Protein AF-A0A6J4VKQ7-F1 (afdb_monomer)

Structure (mmCIF, N/CA/C/O backbone):
data_AF-A0A6J4VKQ7-F1
#
_entry.id   AF-A0A6J4VKQ7-F1
#
loop_
_atom_site.group_PDB
_atom_site.id
_atom_site.type_symbol
_atom_site.label_atom_id
_atom_site.label_alt_id
_atom_site.label_comp_id
_atom_site.label_asym_id
_atom_site.label_entity_id
_atom_site.label_seq_id
_atom_site.pdbx_PDB_ins_code
_atom_site.Cartn_x
_atom_site.Cartn_y
_atom_site.Cartn_z
_atom_site.occupancy
_atom_site.B_iso_or_equiv
_atom_site.auth_seq_id
_atom_site.auth_comp_id
_atom_site.auth_asym_id
_atom_site.auth_atom_id
_atom_site.pdbx_PDB_model_num
ATOM 1 N N . MET A 1 1 ? -6.775 11.611 -4.188 1.00 71.81 1 MET A N 1
ATOM 2 C CA . MET A 1 1 ? -6.246 10.328 -3.682 1.00 71.81 1 MET A CA 1
ATOM 3 C C . MET A 1 1 ? -4.752 10.361 -3.895 1.00 71.81 1 MET A C 1
ATOM 5 O O . MET A 1 1 ? -4.360 10.771 -4.984 1.00 71.81 1 MET A O 1
ATOM 9 N N . PRO A 1 2 ? -3.943 10.059 -2.875 1.00 82.19 2 PRO A N 1
ATOM 10 C CA . PRO A 1 2 ? -2.497 10.115 -3.011 1.00 82.19 2 PRO A CA 1
ATOM 11 C C . PRO A 1 2 ? -1.999 8.972 -3.910 1.00 82.19 2 PRO A C 1
ATOM 13 O O . PRO A 1 2 ? -2.572 7.878 -3.912 1.00 82.19 2 PRO A O 1
ATOM 16 N N . VAL A 1 3 ? -0.961 9.267 -4.693 1.00 88.69 3 VAL A N 1
ATOM 17 C CA . VAL A 1 3 ? -0.312 8.343 -5.630 1.00 88.69 3 VAL A CA 1
ATOM 18 C C . VAL A 1 3 ? 1.144 8.189 -5.211 1.00 88.69 3 VAL A C 1
ATOM 20 O O . VAL A 1 3 ? 1.815 9.184 -4.937 1.00 88.69 3 VAL A O 1
ATOM 23 N N . HIS A 1 4 ? 1.628 6.951 -5.164 1.00 91.12 4 HIS A N 1
ATOM 24 C CA . HIS A 1 4 ? 2.983 6.620 -4.736 1.00 91.12 4 HIS A CA 1
ATOM 25 C C . HIS A 1 4 ? 3.641 5.667 -5.727 1.00 91.12 4 HIS A C 1
ATOM 27 O O . HIS A 1 4 ? 3.032 4.682 -6.135 1.00 91.12 4 HIS A O 1
ATOM 33 N N . LEU A 1 5 ? 4.900 5.925 -6.079 1.00 93.81 5 LEU A N 1
ATOM 34 C CA . LEU A 1 5 ? 5.736 4.922 -6.731 1.00 93.81 5 LEU A CA 1
ATOM 35 C C . LEU A 1 5 ? 6.317 4.017 -5.650 1.00 93.81 5 LEU A C 1
ATOM 37 O O . LEU A 1 5 ? 6.962 4.503 -4.726 1.00 93.81 5 LEU A O 1
ATOM 41 N N . VAL A 1 6 ? 6.082 2.715 -5.760 1.00 93.44 6 VAL A N 1
ATOM 42 C CA . VAL A 1 6 ? 6.507 1.715 -4.779 1.00 93.44 6 VAL A CA 1
ATOM 43 C C . VAL A 1 6 ? 7.382 0.682 -5.469 1.00 93.44 6 VAL A C 1
ATOM 45 O O . VAL A 1 6 ? 6.997 0.071 -6.469 1.00 93.44 6 VAL A O 1
ATOM 48 N N . ARG A 1 7 ? 8.580 0.479 -4.930 1.00 93.56 7 ARG A N 1
ATOM 49 C CA . ARG A 1 7 ? 9.512 -0.561 -5.344 1.00 93.56 7 ARG A CA 1
ATOM 50 C C . ARG A 1 7 ? 9.072 -1.894 -4.750 1.00 93.56 7 ARG A C 1
ATOM 52 O O . ARG A 1 7 ? 9.021 -2.062 -3.534 1.00 93.56 7 ARG A O 1
ATOM 59 N N . THR A 1 8 ? 8.802 -2.854 -5.623 1.00 90.12 8 THR A N 1
ATOM 60 C CA . THR A 1 8 ? 8.512 -4.247 -5.264 1.00 90.12 8 THR A CA 1
ATOM 61 C C . THR A 1 8 ? 9.643 -5.156 -5.740 1.00 90.12 8 THR A C 1
ATOM 63 O O . THR A 1 8 ? 10.553 -4.722 -6.449 1.00 90.12 8 THR A O 1
ATOM 66 N N . THR A 1 9 ? 9.580 -6.437 -5.386 1.00 85.88 9 THR A N 1
ATOM 67 C CA . THR A 1 9 ? 10.572 -7.433 -5.817 1.00 85.88 9 THR A CA 1
ATOM 68 C C . THR A 1 9 ? 10.576 -7.693 -7.323 1.00 85.88 9 THR A C 1
ATOM 70 O O . THR A 1 9 ? 11.576 -8.191 -7.828 1.00 85.88 9 THR A O 1
ATOM 73 N N . LEU A 1 10 ? 9.495 -7.366 -8.040 1.00 87.62 10 LEU A N 1
ATOM 74 C CA . LEU A 1 10 ? 9.357 -7.626 -9.481 1.00 87.62 10 LEU A CA 1
ATOM 75 C C . LEU A 1 10 ? 9.295 -6.339 -10.322 1.00 87.62 10 LEU A C 1
ATOM 77 O O . LEU A 1 10 ? 9.063 -6.406 -11.524 1.00 87.62 10 LEU A O 1
ATOM 81 N N . GLY A 1 11 ? 9.473 -5.166 -9.708 1.00 88.75 11 GLY A N 1
ATOM 82 C CA . GLY A 1 11 ? 9.485 -3.883 -10.413 1.00 88.75 11 GLY A CA 1
ATOM 83 C C . GLY A 1 11 ? 8.826 -2.745 -9.641 1.00 88.75 11 GLY A C 1
ATOM 84 O O . GLY A 1 11 ? 8.448 -2.886 -8.474 1.00 88.75 11 GLY A O 1
ATOM 85 N N . VAL A 1 12 ? 8.696 -1.596 -10.300 1.00 92.12 12 VAL A N 1
ATOM 86 C CA . VAL A 1 12 ? 8.075 -0.397 -9.726 1.00 92.12 12 VAL A CA 1
ATOM 87 C C . VAL A 1 12 ? 6.592 -0.364 -10.080 1.00 92.12 12 VAL A C 1
ATOM 89 O O . VAL A 1 12 ? 6.196 -0.570 -11.227 1.00 92.12 12 VAL A O 1
ATOM 92 N N . CYS A 1 13 ? 5.767 -0.120 -9.069 1.00 91.88 13 CYS A N 1
ATOM 93 C CA . CYS A 1 13 ? 4.324 0.016 -9.207 1.00 91.88 13 CYS A CA 1
ATOM 94 C C . CYS A 1 13 ? 3.919 1.442 -8.848 1.00 91.88 13 CYS A C 1
ATOM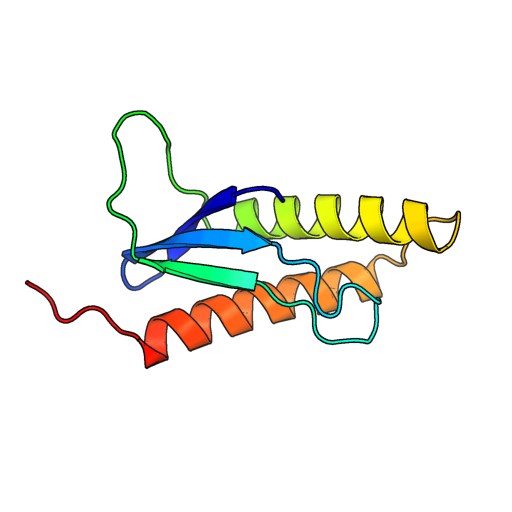 96 O O . CYS A 1 13 ? 4.343 1.964 -7.820 1.00 91.88 13 CYS A O 1
ATOM 98 N N . GLU A 1 14 ? 3.066 2.058 -9.655 1.00 92.44 14 GLU A N 1
ATOM 99 C CA . GLU A 1 14 ? 2.312 3.230 -9.228 1.00 92.44 14 GLU A CA 1
ATOM 100 C C . GLU A 1 14 ? 1.082 2.744 -8.461 1.00 92.44 14 GLU A C 1
ATOM 102 O O . GLU A 1 14 ? 0.264 1.991 -8.994 1.00 92.44 14 GLU A O 1
ATOM 107 N N . VAL A 1 15 ? 0.969 3.162 -7.204 1.00 90.94 15 VAL A N 1
ATOM 108 C CA . VAL A 1 15 ? -0.084 2.748 -6.284 1.00 90.94 15 VAL A CA 1
ATOM 109 C C . VAL A 1 15 ? -0.903 3.961 -5.878 1.00 90.94 15 VAL A C 1
ATOM 111 O O . VAL A 1 15 ? -0.386 4.932 -5.330 1.00 90.94 15 VAL A O 1
ATOM 114 N N . THR A 1 16 ? -2.203 3.895 -6.141 1.00 89.06 16 THR A N 1
ATOM 115 C CA . THR A 1 16 ? -3.185 4.879 -5.689 1.00 89.06 16 THR A CA 1
ATOM 116 C C . THR A 1 16 ? -3.980 4.285 -4.538 1.00 89.06 16 THR A C 1
ATOM 118 O O . THR A 1 16 ? -4.630 3.251 -4.703 1.00 89.06 16 THR A O 1
ATOM 121 N N . LEU A 1 17 ? -3.977 4.949 -3.383 1.00 83.56 17 LEU A N 1
ATOM 122 C CA . LEU A 1 17 ? -4.826 4.556 -2.256 1.00 83.56 17 LEU A CA 1
ATOM 123 C C . LEU A 1 17 ? -6.276 4.986 -2.546 1.00 83.56 17 LEU A C 1
ATOM 125 O O . LEU A 1 17 ? -6.563 6.175 -2.707 1.00 83.56 17 LEU A O 1
ATOM 129 N N . GLY A 1 18 ? -7.177 4.009 -2.694 1.00 67.19 18 GLY A N 1
ATOM 130 C CA . GLY A 1 18 ? -8.557 4.192 -3.151 1.00 67.19 18 GLY A CA 1
ATOM 131 C C . GLY A 1 18 ? -9.592 4.242 -2.020 1.00 67.19 18 GLY A C 1
ATOM 132 O O . GLY A 1 18 ? -9.372 3.750 -0.919 1.00 67.19 18 GLY A O 1
ATOM 133 N N . ARG A 1 19 ? -10.769 4.830 -2.305 1.00 53.62 19 ARG A N 1
ATOM 134 C CA . ARG A 1 19 ? -11.867 5.059 -1.331 1.00 53.62 19 ARG A CA 1
ATOM 135 C C . ARG A 1 19 ? -12.719 3.832 -0.979 1.00 53.62 19 ARG A C 1
ATOM 137 O O . ARG A 1 19 ? -13.609 3.952 -0.141 1.00 53.62 19 ARG A O 1
ATOM 144 N N . GLY A 1 20 ? -12.528 2.694 -1.642 1.00 52.41 20 GLY A N 1
ATOM 145 C CA . GLY A 1 20 ? -13.359 1.508 -1.422 1.00 52.41 20 GLY A CA 1
ATOM 146 C C . GLY A 1 20 ? -12.848 0.709 -0.229 1.00 52.41 20 GLY A C 1
ATOM 147 O O . GLY A 1 20 ? -11.840 0.035 -0.368 1.00 52.41 20 GLY A O 1
ATOM 148 N N . GLY A 1 21 ? -13.516 0.798 0.925 1.00 52.03 21 GLY A N 1
ATOM 149 C CA . GLY A 1 21 ? -13.253 -0.074 2.081 1.00 52.03 21 GLY A CA 1
ATOM 150 C C . GLY A 1 21 ? -12.265 0.452 3.130 1.00 52.03 21 GLY A C 1
ATOM 151 O O . GLY A 1 21 ? -11.585 -0.333 3.768 1.00 52.03 21 GLY A O 1
ATOM 152 N N . LEU A 1 22 ? -12.180 1.768 3.339 1.00 53.34 22 LEU A N 1
ATOM 153 C CA . LEU A 1 22 ? -11.289 2.394 4.337 1.00 53.34 22 LEU A CA 1
ATOM 154 C C . LEU A 1 22 ? -11.818 2.359 5.790 1.00 53.34 22 LEU A C 1
ATOM 156 O O . LEU A 1 22 ? -11.303 3.078 6.645 1.00 53.34 22 LEU A O 1
ATOM 160 N N . ASP A 1 23 ? -12.871 1.591 6.085 1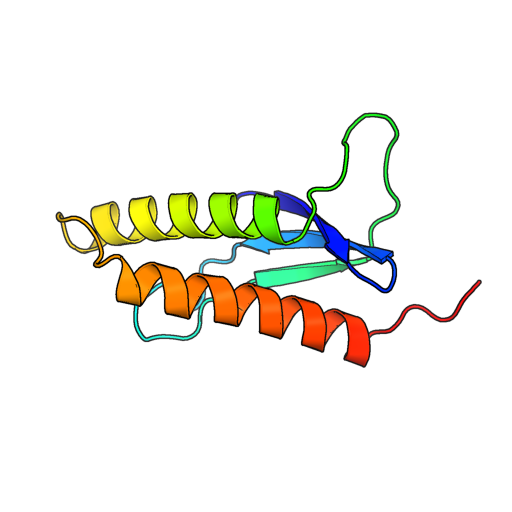.00 54.88 23 ASP A N 1
ATOM 161 C CA . ASP A 1 23 ? -13.262 1.341 7.479 1.00 54.88 23 ASP A CA 1
ATOM 162 C C . ASP A 1 23 ? -12.214 0.419 8.118 1.00 54.88 23 ASP A C 1
ATOM 164 O O . ASP A 1 23 ? -11.769 -0.531 7.475 1.00 54.88 23 ASP A O 1
ATOM 168 N N . LEU A 1 24 ? -11.778 0.690 9.352 1.00 52.91 24 LEU A N 1
ATOM 169 C CA . LEU A 1 24 ? -10.772 -0.130 10.037 1.00 52.91 24 LEU A CA 1
ATOM 170 C C . LEU A 1 24 ? -11.389 -1.483 10.446 1.00 52.91 24 LEU A C 1
ATOM 172 O O . LEU A 1 24 ? -11.744 -1.706 11.600 1.00 52.91 24 LEU A O 1
ATOM 176 N N . GLY A 1 25 ? -11.533 -2.379 9.471 1.00 47.72 25 GLY A N 1
ATOM 177 C CA . GLY A 1 25 ? -12.278 -3.635 9.563 1.00 47.72 25 GLY A CA 1
ATOM 178 C C . GLY A 1 25 ? -12.859 -4.081 8.215 1.00 47.72 25 GLY A C 1
ATOM 179 O O . GLY A 1 25 ? -13.073 -5.274 8.006 1.00 47.72 25 GLY A O 1
ATOM 180 N N . GLU A 1 26 ? -13.043 -3.149 7.276 1.00 50.97 26 GLU A N 1
ATOM 181 C CA . GLU A 1 26 ? -13.334 -3.438 5.872 1.00 50.97 26 GLU A CA 1
ATOM 182 C C . GLU A 1 26 ? -12.033 -3.408 5.053 1.00 50.97 26 GLU A C 1
ATOM 184 O O . GLU A 1 26 ? -11.037 -2.790 5.430 1.00 50.97 26 GLU A O 1
ATOM 189 N N . ARG A 1 27 ? -11.987 -4.169 3.957 1.00 53.62 27 ARG A N 1
ATOM 190 C CA . ARG A 1 27 ? -10.768 -4.308 3.150 1.00 53.62 27 ARG A CA 1
ATOM 191 C C . ARG A 1 27 ? -10.525 -3.017 2.373 1.00 53.62 27 ARG A C 1
ATOM 193 O O . ARG A 1 27 ? -11.249 -2.746 1.419 1.00 53.62 27 ARG A O 1
ATOM 200 N N . GLY A 1 28 ? -9.505 -2.255 2.761 1.00 58.22 28 GLY A N 1
ATOM 201 C CA . GLY A 1 28 ? -9.048 -1.098 1.995 1.00 58.22 28 GLY A CA 1
ATOM 202 C C . GLY A 1 28 ? -8.655 -1.503 0.576 1.00 58.22 28 GLY A C 1
ATOM 203 O O . GLY A 1 28 ? -7.993 -2.516 0.372 1.00 58.22 28 GLY A O 1
ATOM 204 N N . GLY A 1 29 ? -9.075 -0.719 -0.412 1.00 71.19 29 GLY A N 1
ATOM 205 C CA . GLY A 1 29 ? -8.713 -0.914 -1.810 1.00 71.19 29 GLY A CA 1
ATOM 206 C C . GLY A 1 29 ? -7.578 0.014 -2.226 1.00 71.19 29 GLY A C 1
ATOM 207 O O . GLY A 1 29 ? -7.644 1.225 -2.018 1.00 71.19 29 GLY A O 1
ATOM 208 N N . PHE A 1 30 ? -6.561 -0.535 -2.879 1.00 79.75 30 PHE A N 1
ATOM 209 C CA . PHE A 1 30 ? -5.646 0.243 -3.707 1.00 79.75 30 PHE A CA 1
ATOM 210 C C . PHE A 1 30 ? -5.875 -0.105 -5.176 1.00 79.75 30 PHE A C 1
ATOM 212 O O . PHE A 1 30 ? -6.328 -1.199 -5.515 1.00 79.75 30 PHE A O 1
ATOM 219 N N . SER A 1 31 ? -5.519 0.829 -6.046 1.00 84.94 31 SER A N 1
ATOM 220 C CA . SER A 1 31 ? -5.305 0.550 -7.461 1.00 84.94 31 SER A CA 1
ATOM 221 C C . SER A 1 31 ? -3.808 0.553 -7.710 1.00 84.94 31 SER A C 1
ATOM 223 O O . SER A 1 31 ? -3.122 1.479 -7.280 1.00 84.94 31 SER A O 1
ATOM 225 N N . ALA A 1 32 ? -3.303 -0.463 -8.400 1.00 89.06 32 ALA A N 1
ATOM 226 C CA . ALA A 1 32 ? -1.912 -0.517 -8.823 1.00 89.06 32 ALA A CA 1
ATOM 227 C C . ALA A 1 32 ? -1.816 -0.693 -10.334 1.00 89.06 32 ALA A C 1
ATOM 229 O O . ALA A 1 32 ? -2.633 -1.380 -10.952 1.00 89.06 32 ALA A O 1
ATOM 230 N N . ARG A 1 33 ? -0.787 -0.082 -10.916 1.00 90.56 33 ARG A N 1
ATOM 231 C CA . ARG A 1 33 ? -0.333 -0.356 -12.279 1.00 90.56 33 ARG A CA 1
ATOM 232 C C . ARG A 1 33 ? 1.186 -0.383 -12.317 1.00 90.56 33 ARG A C 1
ATOM 234 O O . ARG A 1 33 ? 1.845 0.286 -11.522 1.00 90.56 33 ARG A O 1
ATOM 241 N N . TRP A 1 34 ? 1.738 -1.142 -13.255 1.00 91.88 34 TRP A N 1
ATOM 242 C CA . TRP A 1 34 ? 3.169 -1.096 -13.528 1.00 91.88 34 TRP A CA 1
ATOM 243 C C . TRP A 1 34 ? 3.569 0.310 -13.969 1.00 91.88 34 TRP A C 1
ATOM 245 O O . TRP A 1 34 ? 2.847 0.946 -14.739 1.00 91.88 34 TRP A O 1
ATOM 255 N N . ALA A 1 35 ? 4.706 0.780 -13.470 1.00 89.31 35 ALA A N 1
ATOM 256 C CA . ALA A 1 35 ? 5.259 2.075 -13.817 1.00 89.31 35 ALA A CA 1
ATOM 257 C C . ALA A 1 35 ? 6.756 1.943 -14.080 1.00 89.31 35 ALA A C 1
ATOM 259 O O . ALA A 1 35 ? 7.451 1.170 -13.420 1.00 89.31 35 ALA A O 1
ATOM 260 N N . ASP A 1 36 ? 7.247 2.717 -15.037 1.00 84.88 36 ASP A N 1
ATOM 261 C CA . ASP A 1 36 ? 8.678 2.863 -15.249 1.00 84.88 36 ASP A CA 1
ATOM 262 C C . ASP A 1 36 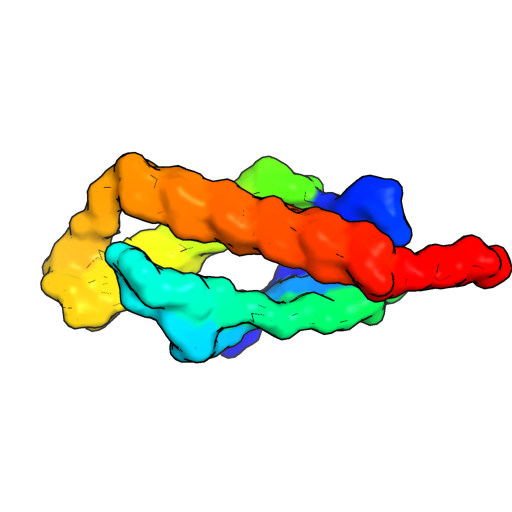? 9.182 3.996 -14.336 1.00 84.88 36 ASP A C 1
ATOM 264 O O . ASP A 1 36 ? 8.548 5.055 -14.269 1.00 84.88 36 ASP A O 1
ATOM 268 N N . PRO A 1 37 ? 10.271 3.789 -13.575 1.00 76.19 37 PRO A N 1
ATOM 269 C CA . PRO A 1 37 ? 10.792 4.817 -12.684 1.00 76.19 37 PRO A CA 1
ATOM 270 C C . PRO A 1 37 ? 11.255 6.027 -13.498 1.00 76.19 37 PRO A C 1
ATOM 272 O O . PRO A 1 37 ? 12.061 5.893 -14.419 1.00 76.19 37 PRO A O 1
ATOM 275 N N . THR A 1 38 ? 10.766 7.216 -13.149 1.00 73.50 38 THR A N 1
ATOM 276 C CA . THR A 1 38 ? 11.272 8.466 -13.719 1.00 73.50 38 THR A CA 1
ATOM 277 C C . THR A 1 38 ? 12.449 8.973 -12.881 1.00 73.50 38 THR A C 1
ATOM 279 O O . THR A 1 38 ? 12.474 8.771 -11.666 1.00 73.50 38 THR A O 1
ATOM 282 N N . PRO A 1 39 ? 13.435 9.658 -13.487 1.00 71.50 39 PRO A N 1
ATOM 283 C CA . PRO A 1 39 ? 14.569 10.221 -12.747 1.00 71.50 39 PRO A CA 1
ATOM 284 C C . PRO A 1 39 ? 14.159 11.288 -11.716 1.00 71.50 39 PRO A C 1
ATOM 286 O O . PRO A 1 39 ? 14.946 11.634 -10.843 1.00 71.50 39 PRO A O 1
ATOM 289 N N . GLU A 1 40 ? 12.934 11.806 -11.808 1.00 74.44 40 GLU A N 1
ATOM 290 C CA . GLU A 1 40 ? 12.406 12.876 -10.959 1.00 74.44 40 GLU A CA 1
ATOM 291 C C . GLU A 1 40 ? 11.690 12.361 -9.702 1.00 74.44 40 GLU A C 1
ATOM 293 O O . GLU A 1 40 ? 11.366 13.148 -8.815 1.00 74.44 40 GLU A O 1
ATOM 298 N N . THR A 1 41 ? 11.397 11.059 -9.598 1.00 79.56 41 THR A N 1
ATOM 299 C CA . THR A 1 41 ? 10.679 10.502 -8.443 1.00 79.56 41 THR A CA 1
ATOM 300 C C . THR A 1 41 ? 11.268 9.162 -8.036 1.00 79.56 41 THR A C 1
ATOM 302 O O . THR A 1 41 ? 11.089 8.150 -8.712 1.00 79.56 41 THR A O 1
ATOM 305 N N . GLU A 1 42 ? 11.949 9.150 -6.891 1.00 87.69 42 GLU A N 1
ATOM 306 C CA . GLU A 1 42 ? 12.483 7.920 -6.317 1.00 87.69 42 GLU A CA 1
ATOM 307 C C . GLU A 1 42 ? 11.337 7.037 -5.783 1.00 87.69 42 GLU A C 1
ATOM 309 O O . GLU A 1 42 ? 10.542 7.495 -4.956 1.00 87.69 42 GLU A O 1
ATOM 314 N N . PRO A 1 43 ? 11.216 5.776 -6.242 1.00 92.38 43 PRO A N 1
ATOM 315 C CA . PRO A 1 43 ? 10.213 4.858 -5.721 1.00 92.38 43 PRO A CA 1
ATOM 316 C C . PRO A 1 43 ? 10.484 4.506 -4.258 1.00 92.38 43 PRO A C 1
ATOM 318 O O . PRO A 1 43 ? 11.602 4.123 -3.908 1.00 92.38 43 PRO A O 1
ATOM 321 N N . LEU A 1 44 ? 9.437 4.542 -3.437 1.00 94.00 44 LEU A N 1
ATOM 322 C CA . LEU A 1 44 ? 9.469 4.155 -2.030 1.00 94.00 44 LEU A CA 1
ATOM 323 C C . LEU A 1 44 ? 9.754 2.658 -1.893 1.00 94.00 44 LEU A C 1
ATOM 325 O O . LEU A 1 44 ? 9.181 1.849 -2.622 1.00 94.00 44 LEU A O 1
ATOM 329 N N . ASP A 1 45 ? 10.570 2.261 -0.925 1.00 93.69 45 ASP A N 1
ATOM 330 C CA . ASP A 1 45 ? 10.600 0.869 -0.482 1.00 93.69 45 ASP A CA 1
ATOM 331 C C . ASP A 1 45 ? 9.311 0.503 0.286 1.00 93.69 45 ASP A C 1
ATOM 333 O O . ASP A 1 45 ? 8.507 1.365 0.659 1.00 93.69 45 ASP A O 1
ATOM 337 N N . LEU A 1 46 ? 9.102 -0.794 0.526 1.00 91.44 46 LEU A N 1
ATOM 338 C CA . LEU A 1 46 ? 7.884 -1.293 1.169 1.00 91.44 46 LEU A CA 1
ATOM 339 C C . LEU A 1 46 ? 7.709 -0.796 2.611 1.00 91.44 46 LEU A C 1
ATOM 341 O O . LEU A 1 46 ? 6.572 -0.602 3.043 1.00 91.44 46 LEU A O 1
ATOM 345 N N . GLU A 1 47 ? 8.791 -0.582 3.361 1.00 93.06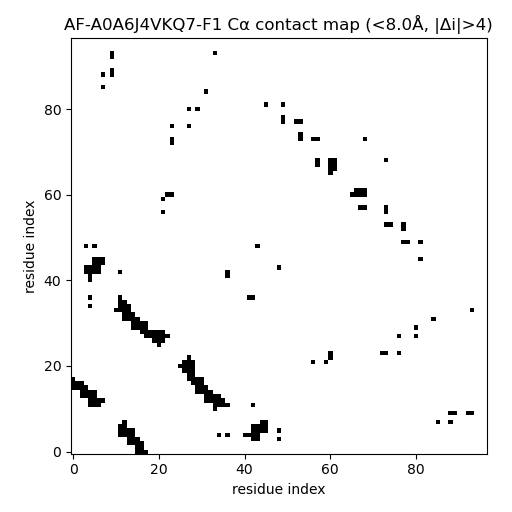 47 GLU A N 1
ATOM 346 C CA . GLU A 1 47 ? 8.705 -0.093 4.738 1.00 93.06 47 GLU A CA 1
ATOM 347 C C . GLU A 1 47 ? 8.359 1.396 4.770 1.00 93.06 47 GLU A C 1
ATOM 349 O O . GLU A 1 47 ? 7.455 1.798 5.511 1.00 93.06 47 GLU A O 1
ATOM 354 N N . THR A 1 48 ? 8.982 2.202 3.910 1.00 94.94 48 THR A N 1
ATOM 355 C CA . THR A 1 48 ? 8.623 3.618 3.760 1.00 94.94 48 THR A CA 1
ATOM 356 C C . THR A 1 48 ? 7.177 3.768 3.290 1.00 94.94 48 THR A C 1
ATOM 358 O O . THR A 1 48 ? 6.399 4.523 3.881 1.00 94.94 48 THR A O 1
ATOM 361 N N . TYR A 1 49 ? 6.765 2.986 2.289 1.00 92.62 49 TYR A N 1
ATOM 362 C CA . TYR A 1 49 ? 5.380 2.966 1.821 1.00 92.62 49 TYR A CA 1
ATOM 363 C C . TYR A 1 49 ? 4.405 2.553 2.934 1.00 92.62 49 TYR A C 1
ATOM 365 O O . TYR A 1 49 ? 3.343 3.156 3.096 1.00 92.62 49 TYR A O 1
ATOM 373 N N . ARG A 1 50 ? 4.782 1.597 3.789 1.00 91.88 50 ARG A N 1
ATOM 374 C CA . ARG A 1 50 ? 3.973 1.209 4.948 1.00 91.88 50 ARG A CA 1
ATOM 375 C C . ARG A 1 50 ? 3.755 2.363 5.930 1.00 91.88 50 ARG A C 1
ATOM 377 O O . ARG A 1 50 ? 2.655 2.480 6.470 1.00 91.88 50 ARG A O 1
ATOM 384 N N . GLN A 1 51 ? 4.756 3.208 6.182 1.00 93.62 51 GLN A N 1
ATOM 385 C CA . GLN A 1 51 ? 4.579 4.379 7.055 1.00 93.62 51 GLN A CA 1
ATOM 386 C C . GLN A 1 51 ? 3.610 5.397 6.446 1.00 93.62 51 GLN A C 1
ATOM 388 O O . GLN A 1 51 ? 2.743 5.911 7.152 1.00 93.62 51 GLN A O 1
ATOM 393 N N . VAL A 1 52 ? 3.694 5.617 5.131 1.00 91.81 52 VAL A N 1
ATOM 394 C CA . VAL A 1 52 ? 2.750 6.467 4.389 1.00 91.81 52 VAL A CA 1
ATOM 395 C C . VAL A 1 52 ? 1.321 5.939 4.514 1.00 91.81 52 VAL A C 1
ATOM 397 O O . VAL A 1 52 ? 0.411 6.691 4.858 1.00 91.81 52 VAL A O 1
ATOM 400 N N . VAL A 1 53 ? 1.126 4.631 4.324 1.00 88.69 53 VAL A N 1
ATOM 401 C CA . VAL A 1 53 ? -0.180 3.978 4.493 1.00 88.69 53 VAL A CA 1
ATOM 402 C C . VAL A 1 53 ? -0.708 4.156 5.918 1.00 88.69 53 VAL A C 1
ATOM 404 O O . VAL A 1 53 ? -1.877 4.486 6.096 1.00 88.69 53 VAL A O 1
ATOM 407 N N . LYS A 1 54 ? 0.131 3.980 6.947 1.00 89.88 54 LYS A N 1
ATOM 408 C CA . LYS A 1 54 ? -0.287 4.177 8.346 1.00 89.88 54 LYS A CA 1
ATOM 409 C C . LYS A 1 54 ? -0.736 5.607 8.623 1.00 89.88 54 LYS A C 1
ATOM 411 O O . LYS A 1 54 ? -1.768 5.780 9.266 1.00 89.88 54 LYS A O 1
ATOM 416 N N . ALA A 1 55 ? 0.020 6.600 8.156 1.00 90.00 55 ALA A N 1
ATOM 417 C CA . ALA A 1 55 ? -0.331 8.007 8.324 1.00 90.00 55 ALA A CA 1
ATOM 418 C C . ALA A 1 55 ? -1.678 8.310 7.654 1.00 90.00 55 ALA A C 1
ATOM 420 O O . ALA A 1 55 ? -2.595 8.795 8.312 1.00 90.00 55 ALA A O 1
ATOM 421 N N . TYR A 1 56 ? -1.834 7.885 6.398 1.00 87.88 56 TYR A N 1
ATOM 422 C CA . TYR A 1 56 ? -3.068 8.062 5.640 1.00 87.88 56 TYR A CA 1
ATOM 423 C C . TYR A 1 56 ? -4.282 7.409 6.321 1.00 87.88 56 TYR A C 1
ATOM 425 O O . TYR A 1 56 ? -5.330 8.035 6.475 1.00 87.88 56 TYR A O 1
ATOM 433 N N . LEU A 1 57 ? -4.148 6.161 6.782 1.00 85.62 57 LEU A N 1
ATOM 434 C CA . LEU A 1 57 ? -5.222 5.453 7.487 1.00 85.62 57 LEU A CA 1
ATOM 435 C C . LEU A 1 57 ? -5.568 6.104 8.834 1.00 85.62 57 LEU A C 1
ATOM 437 O O . LEU A 1 57 ? -6.736 6.126 9.217 1.00 85.62 57 LEU A O 1
ATOM 441 N N . ALA A 1 58 ? -4.576 6.633 9.554 1.00 87.56 58 ALA A N 1
ATOM 442 C CA . ALA A 1 58 ? -4.798 7.321 10.822 1.00 87.56 58 ALA A CA 1
ATOM 443 C C . ALA A 1 58 ? -5.574 8.633 10.633 1.00 87.56 58 ALA A C 1
ATOM 445 O O . ALA A 1 58 ? -6.496 8.905 11.404 1.00 87.56 58 ALA A O 1
ATOM 446 N N . GLU A 1 59 ? -5.233 9.416 9.605 1.00 87.19 59 GLU A N 1
ATOM 447 C CA . GLU A 1 59 ? -5.956 10.641 9.244 1.00 87.19 59 GLU A CA 1
ATOM 448 C C . GLU A 1 59 ? -7.413 10.333 8.896 1.00 87.19 59 GLU A C 1
ATOM 450 O O . GLU A 1 59 ? -8.321 10.870 9.531 1.00 87.19 59 GLU A O 1
ATOM 455 N N . LEU A 1 60 ? -7.638 9.376 7.994 1.00 83.19 60 LEU A N 1
ATOM 456 C CA . LEU A 1 60 ? -8.982 8.972 7.581 1.00 83.19 60 LEU A CA 1
ATOM 457 C C . LEU A 1 60 ? -9.841 8.469 8.738 1.00 83.19 60 LEU A C 1
ATOM 459 O O . LEU A 1 60 ? -11.024 8.800 8.842 1.00 83.19 60 LEU A O 1
ATOM 463 N N . TYR A 1 61 ? -9.262 7.643 9.609 1.00 84.12 61 TYR A N 1
ATOM 464 C CA . TYR A 1 61 ? -9.989 7.133 10.760 1.00 84.12 61 TYR A CA 1
ATOM 465 C C . TYR A 1 61 ? -10.388 8.265 11.707 1.00 84.12 61 TYR A C 1
ATOM 467 O O . TYR A 1 61 ? -11.528 8.310 12.171 1.00 84.12 61 TYR A O 1
ATOM 475 N N . ARG A 1 62 ? -9.481 9.220 11.944 1.00 87.75 62 ARG A N 1
ATOM 476 C CA . ARG A 1 62 ? -9.764 10.399 12.764 1.00 87.75 62 ARG A CA 1
ATOM 477 C C . ARG A 1 62 ? -10.866 11.260 12.154 1.00 87.75 62 ARG A C 1
ATOM 479 O O . ARG A 1 62 ? -11.764 11.671 12.883 1.00 87.75 62 ARG A O 1
ATOM 486 N N . GLU A 1 63 ? -10.837 11.491 10.843 1.00 86.81 63 GLU A N 1
ATOM 487 C CA . GLU A 1 63 ? -11.887 12.228 10.126 1.00 86.81 63 GLU A CA 1
ATOM 488 C C . GLU A 1 63 ? -13.264 11.563 10.267 1.00 86.81 63 GLU A C 1
ATOM 490 O O . GLU A 1 63 ? -14.275 12.252 10.395 1.00 86.81 63 GLU A O 1
ATOM 495 N N . ARG A 1 64 ? -13.316 10.226 10.268 1.00 83.5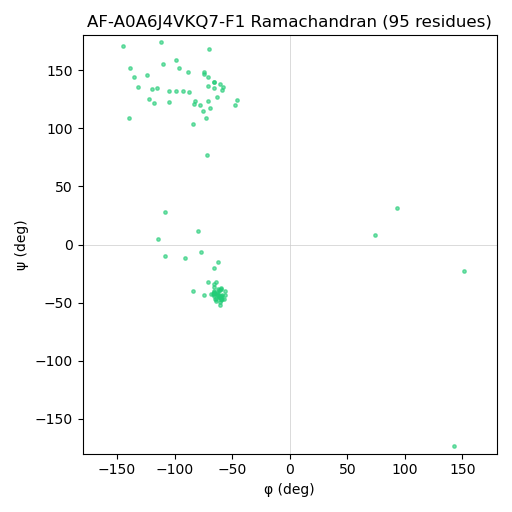6 64 ARG A N 1
ATOM 496 C CA . ARG A 1 64 ? -14.573 9.467 10.314 1.00 83.56 64 ARG A CA 1
ATOM 497 C C . ARG A 1 64 ? -15.129 9.268 11.724 1.00 83.56 64 ARG A C 1
ATOM 499 O O . ARG A 1 64 ? -16.342 9.327 11.906 1.00 83.56 64 ARG A O 1
ATOM 506 N N . HIS A 1 65 ? -14.268 8.998 12.702 1.00 85.69 65 HIS A N 1
ATOM 507 C CA . HIS A 1 65 ? -14.676 8.596 14.054 1.00 85.69 65 HIS A CA 1
ATOM 508 C C . HIS A 1 65 ? -14.447 9.684 15.113 1.00 85.69 65 HIS A C 1
ATOM 510 O O . HIS A 1 65 ? -14.918 9.549 16.239 1.00 85.69 65 HIS A O 1
ATOM 516 N N . GLY A 1 66 ? -13.739 10.768 14.777 1.00 89.12 66 GLY A N 1
ATOM 517 C CA . GLY A 1 66 ? -13.468 11.879 15.693 1.00 89.12 66 GLY A CA 1
ATOM 518 C C . GLY A 1 66 ? -12.423 11.577 16.773 1.00 89.12 66 GLY A C 1
ATOM 519 O O . GLY A 1 66 ? -12.235 12.388 17.676 1.00 89.12 66 GLY A O 1
ATOM 520 N N . HIS A 1 67 ? -11.736 10.434 16.699 1.00 87.81 67 HIS A N 1
ATOM 521 C CA . HIS A 1 67 ? -10.667 10.049 17.623 1.00 87.81 67 HIS A CA 1
ATOM 522 C C . HIS A 1 67 ? -9.559 9.257 16.918 1.00 87.81 67 HIS A C 1
ATOM 524 O O . HIS A 1 67 ? -9.683 8.871 15.758 1.00 87.81 67 HIS A O 1
ATOM 530 N N . GLU A 1 68 ? -8.451 9.016 17.618 1.00 87.38 68 GLU A N 1
ATOM 531 C CA . GLU A 1 68 ? -7.311 8.288 17.057 1.00 87.38 68 GLU A CA 1
ATOM 532 C C . GLU A 1 68 ? -7.574 6.781 16.944 1.00 87.38 68 GLU A C 1
ATOM 534 O O . GLU A 1 68 ? -8.271 6.185 17.771 1.00 87.38 68 GLU A O 1
ATOM 539 N N . ALA A 1 69 ? -6.995 6.165 15.913 1.00 84.31 69 ALA A N 1
ATOM 540 C CA . ALA A 1 69 ? -7.019 4.722 15.723 1.00 84.31 69 ALA A CA 1
ATOM 541 C C . ALA A 1 69 ? -6.057 4.015 16.688 1.00 84.31 69 ALA A C 1
ATOM 543 O O . ALA A 1 69 ? -4.977 4.517 17.004 1.00 84.31 69 ALA A O 1
ATOM 544 N N . GLY A 1 70 ? -6.402 2.792 17.094 1.00 86.31 70 GLY A N 1
ATOM 545 C CA . GLY A 1 70 ? -5.486 1.937 17.846 1.00 86.31 70 GLY A CA 1
ATOM 546 C C . GLY A 1 70 ? -4.271 1.512 17.008 1.00 86.31 70 GLY A C 1
ATOM 547 O O . GLY A 1 70 ? -4.405 1.131 15.844 1.00 86.31 70 GLY A O 1
ATOM 548 N N . SER A 1 71 ? -3.082 1.499 17.623 1.00 88.31 71 SER A N 1
ATOM 549 C CA . SER A 1 71 ? -1.823 1.092 16.966 1.00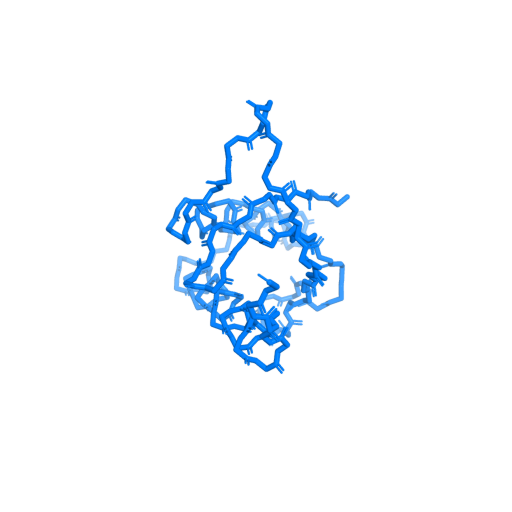 88.31 71 SER A CA 1
ATOM 550 C C . SER A 1 71 ? -1.889 -0.320 16.365 1.00 8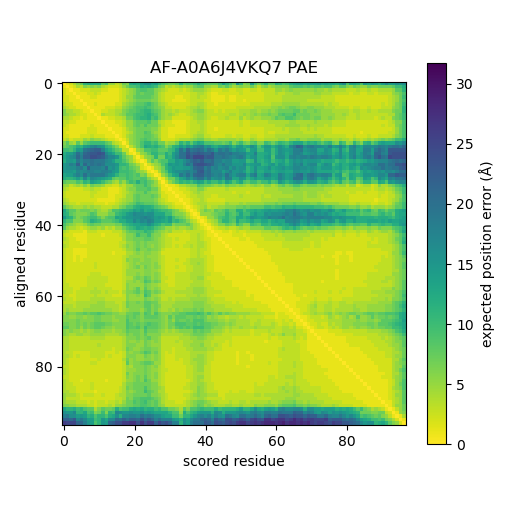8.31 71 SER A C 1
ATOM 552 O O . SER A 1 71 ? -1.414 -0.552 15.252 1.00 88.31 71 SER A O 1
ATOM 554 N N . VAL A 1 72 ? -2.524 -1.269 17.061 1.00 84.81 72 VAL A N 1
ATOM 555 C CA . VAL A 1 72 ? -2.716 -2.644 16.563 1.00 84.81 72 VAL A CA 1
ATOM 556 C C . VAL A 1 72 ? -3.518 -2.643 15.261 1.00 84.81 72 VAL A C 1
ATOM 558 O O . VAL A 1 72 ? -3.118 -3.280 14.289 1.00 84.81 72 VAL A O 1
ATOM 561 N N . THR A 1 73 ? -4.600 -1.870 15.213 1.00 83.69 73 THR A N 1
ATOM 562 C CA . THR A 1 73 ? -5.491 -1.779 14.056 1.00 83.69 73 THR A CA 1
ATOM 563 C C . THR A 1 73 ? -4.778 -1.204 12.832 1.00 83.69 73 THR A C 1
ATOM 565 O O . THR A 1 73 ? -4.820 -1.802 11.757 1.00 83.69 73 THR A O 1
ATOM 568 N N . LEU A 1 74 ? -4.040 -0.100 13.000 1.00 86.38 74 LEU A N 1
ATOM 569 C CA . LEU A 1 74 ? -3.238 0.496 11.922 1.00 86.38 74 LEU A CA 1
ATOM 570 C C . LEU A 1 74 ? -2.141 -0.455 11.425 1.00 86.38 74 LEU A C 1
ATOM 572 O O . LEU A 1 74 ? -1.853 -0.530 10.228 1.00 86.38 74 LEU A O 1
ATOM 576 N N . ASN A 1 75 ? -1.518 -1.205 12.335 1.00 88.00 75 ASN A N 1
ATOM 577 C CA . ASN A 1 75 ? -0.501 -2.180 11.966 1.00 88.00 75 ASN A CA 1
ATOM 578 C C . ASN A 1 75 ? -1.078 -3.326 11.134 1.00 88.00 75 ASN A C 1
ATOM 580 O O . ASN A 1 75 ? -0.460 -3.683 10.137 1.00 88.00 75 ASN A O 1
ATOM 584 N N . LEU A 1 76 ? -2.233 -3.879 11.503 1.00 85.62 76 LEU A N 1
ATOM 585 C CA . LEU A 1 76 ? -2.873 -4.947 10.731 1.00 85.62 76 LEU A CA 1
ATOM 586 C C . LEU A 1 76 ? -3.294 -4.461 9.339 1.00 85.62 76 LEU A C 1
ATOM 588 O O . LEU A 1 76 ? -2.925 -5.079 8.344 1.00 85.62 76 LEU A O 1
ATOM 592 N N . ALA A 1 77 ? -3.976 -3.315 9.259 1.00 85.25 77 ALA A N 1
ATOM 593 C CA . ALA A 1 77 ? -4.435 -2.759 7.987 1.00 85.25 77 ALA A CA 1
ATOM 594 C C . ALA A 1 77 ? -3.271 -2.401 7.044 1.00 85.25 77 ALA A C 1
ATOM 596 O O . ALA A 1 77 ? -3.318 -2.701 5.853 1.00 85.25 77 ALA A O 1
ATOM 597 N N . SER A 1 78 ? -2.196 -1.806 7.576 1.00 87.75 78 SER A N 1
ATOM 598 C CA . SER A 1 78 ? -1.024 -1.466 6.760 1.00 87.75 78 SER A CA 1
ATOM 599 C C . SER A 1 78 ? -0.295 -2.699 6.226 1.00 87.75 78 SER A C 1
ATOM 601 O O . SER A 1 78 ? 0.074 -2.693 5.059 1.00 87.75 78 SER A O 1
ATOM 603 N N . HIS A 1 79 ? -0.109 -3.760 7.023 1.00 89.19 79 HIS A N 1
ATOM 604 C CA . HIS A 1 79 ? 0.503 -4.997 6.520 1.00 89.19 79 HIS A CA 1
ATOM 605 C C . HIS A 1 79 ? -0.344 -5.654 5.435 1.00 89.19 79 HIS A C 1
ATOM 607 O O . HIS A 1 79 ? 0.203 -6.028 4.405 1.00 89.19 79 HIS A O 1
ATOM 613 N N . GLN A 1 80 ? -1.665 -5.724 5.625 1.00 86.31 80 GLN A N 1
ATOM 614 C CA . GLN A 1 80 ? -2.554 -6.316 4.629 1.00 86.31 80 GLN A CA 1
ATOM 615 C C . GLN A 1 80 ? -2.414 -5.630 3.263 1.00 86.31 80 GLN A C 1
ATOM 617 O O . GLN A 1 80 ? -2.301 -6.308 2.250 1.00 86.31 80 GLN A O 1
ATOM 622 N N . LEU A 1 81 ? -2.336 -4.294 3.224 1.00 87.25 81 LEU A N 1
ATOM 623 C CA . LEU A 1 81 ? -2.147 -3.552 1.971 1.00 87.25 81 LEU A CA 1
ATOM 624 C C . LEU A 1 81 ? -0.785 -3.824 1.308 1.00 87.25 81 LEU A C 1
ATOM 626 O O . LEU A 1 81 ? -0.694 -3.839 0.081 1.00 87.25 81 LEU A O 1
ATOM 630 N N . ILE A 1 82 ? 0.273 -4.052 2.095 1.00 89.88 82 ILE A N 1
ATOM 631 C CA . ILE A 1 82 ? 1.587 -4.464 1.572 1.00 89.88 82 ILE A CA 1
ATOM 632 C C . ILE A 1 82 ? 1.529 -5.886 1.000 1.00 89.88 82 ILE A C 1
ATOM 634 O O . ILE A 1 82 ? 2.086 -6.143 -0.073 1.00 89.88 82 ILE A O 1
ATOM 638 N N . ASP A 1 83 ? 0.853 -6.799 1.694 1.00 89.31 83 ASP A N 1
ATOM 639 C CA . ASP A 1 83 ? 0.686 -8.185 1.261 1.00 89.31 83 ASP A CA 1
ATOM 640 C C . ASP A 1 83 ? -0.151 -8.267 -0.017 1.00 89.31 83 ASP A C 1
ATOM 642 O O . ASP A 1 83 ? 0.226 -8.973 -0.955 1.00 89.31 83 ASP A O 1
ATOM 646 N N . ASP A 1 84 ? -1.231 -7.491 -0.104 1.00 87.94 84 ASP A N 1
ATOM 647 C CA . ASP A 1 84 ? -2.083 -7.425 -1.286 1.00 87.94 84 ASP A CA 1
ATOM 648 C C . ASP A 1 84 ? -1.334 -6.823 -2.485 1.00 87.94 84 ASP A C 1
ATOM 650 O O . ASP A 1 84 ? -1.437 -7.352 -3.593 1.00 87.94 84 ASP A O 1
ATOM 654 N N . LEU A 1 85 ? -0.529 -5.769 -2.280 1.00 88.69 85 LEU A N 1
ATOM 655 C CA . LEU A 1 85 ? 0.343 -5.223 -3.326 1.00 88.69 85 LEU A CA 1
ATOM 656 C C . LEU A 1 85 ? 1.336 -6.287 -3.804 1.00 88.69 85 LEU A C 1
ATOM 658 O O . LEU A 1 85 ? 1.453 -6.534 -5.000 1.00 88.69 85 LEU A O 1
ATOM 662 N N . SER A 1 86 ? 1.993 -6.975 -2.871 1.00 89.62 86 SER A N 1
ATOM 663 C CA . SER A 1 86 ? 2.943 -8.047 -3.184 1.00 89.62 86 SER A CA 1
ATOM 664 C C . SER A 1 86 ? 2.278 -9.209 -3.932 1.00 89.62 86 SER A C 1
ATOM 666 O O . SER A 1 86 ? 2.866 -9.779 -4.854 1.00 89.62 86 SER A O 1
ATOM 668 N N . GLY A 1 87 ? 1.051 -9.570 -3.551 1.00 88.94 87 GLY A N 1
ATOM 669 C CA . GLY A 1 87 ? 0.232 -10.572 -4.228 1.00 88.94 87 GLY A CA 1
ATOM 670 C C . GLY A 1 87 ? -0.153 -10.140 -5.641 1.00 88.94 87 GLY A C 1
ATOM 671 O O . GLY A 1 87 ? 0.037 -10.907 -6.586 1.00 88.94 87 GLY A O 1
ATOM 672 N N . TRP A 1 88 ? -0.614 -8.897 -5.806 1.00 89.56 88 TRP A N 1
ATOM 673 C CA . TRP A 1 88 ? -0.926 -8.305 -7.107 1.00 89.56 88 TRP A CA 1
ATOM 674 C C . TRP A 1 88 ? 0.287 -8.333 -8.040 1.00 89.56 88 TRP A C 1
ATOM 676 O O . TRP A 1 88 ? 0.165 -8.788 -9.178 1.00 89.56 88 TRP A O 1
ATOM 686 N N . THR A 1 89 ? 1.460 -7.927 -7.548 1.00 89.38 89 THR A N 1
ATOM 687 C CA . THR A 1 89 ? 2.715 -7.915 -8.309 1.00 89.38 89 THR A CA 1
ATOM 688 C C . THR A 1 89 ? 3.081 -9.318 -8.803 1.00 89.38 89 THR A C 1
ATOM 690 O O . THR A 1 89 ? 3.448 -9.485 -9.964 1.00 89.38 89 THR A O 1
ATOM 693 N N . LYS A 1 90 ? 2.951 -10.344 -7.950 1.00 88.38 90 LYS A N 1
ATOM 694 C CA . LYS A 1 90 ? 3.228 -11.743 -8.323 1.00 88.38 90 LYS A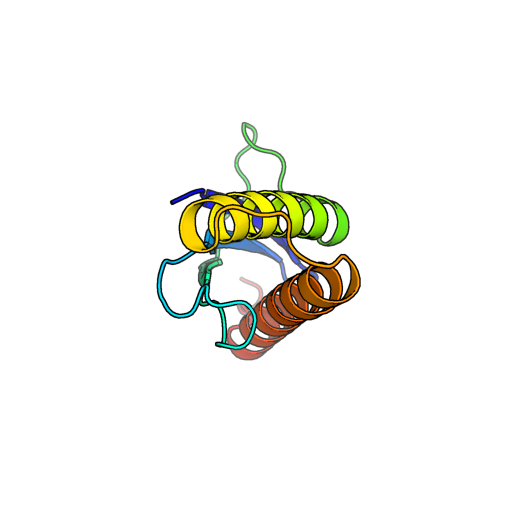 CA 1
ATOM 695 C C . LYS A 1 90 ? 2.244 -12.276 -9.365 1.00 88.38 90 LYS A C 1
ATOM 697 O O . LYS A 1 90 ? 2.662 -12.965 -10.287 1.00 88.38 90 LYS A O 1
ATOM 702 N N . LEU A 1 91 ? 0.953 -11.969 -9.218 1.00 88.00 91 LEU A N 1
ATOM 703 C CA . LEU A 1 91 ? -0.099 -12.435 -10.129 1.00 88.00 91 LEU A CA 1
ATOM 704 C C . LEU A 1 91 ? -0.037 -11.763 -11.505 1.00 88.00 91 LEU A C 1
ATOM 706 O O . LEU A 1 91 ? -0.383 -12.387 -12.503 1.00 88.00 91 LEU A O 1
ATOM 710 N N . ASN A 1 92 ? 0.400 -10.504 -11.556 1.00 84.88 92 ASN A N 1
ATOM 711 C CA . ASN A 1 92 ? 0.456 -9.697 -12.776 1.00 84.88 92 ASN A CA 1
ATOM 712 C C . ASN A 1 92 ? 1.894 -9.487 -13.258 1.00 84.88 92 ASN A C 1
ATOM 714 O O . ASN A 1 92 ? 2.181 -8.451 -13.861 1.00 84.88 92 ASN A O 1
ATOM 718 N N . SER A 1 93 ? 2.799 -10.425 -12.951 1.00 82.31 93 SER A N 1
ATOM 719 C CA . SER A 1 93 ? 4.230 -10.307 -13.240 1.00 82.31 93 SER A CA 1
ATOM 720 C C . SER A 1 93 ? 4.459 -9.806 -14.667 1.00 82.31 93 SER A C 1
ATOM 722 O O . SER A 1 93 ? 3.959 -10.409 -15.620 1.00 82.31 93 SER A O 1
ATOM 724 N N . ARG A 1 94 ? 5.208 -8.711 -14.820 1.00 68.81 94 ARG A N 1
ATOM 725 C CA . ARG A 1 94 ? 5.631 -8.221 -16.133 1.00 68.81 94 ARG A CA 1
ATOM 726 C C . ARG A 1 94 ? 6.646 -9.235 -16.683 1.00 68.81 94 ARG A C 1
ATOM 728 O O . ARG A 1 94 ? 7.656 -9.446 -16.014 1.00 68.81 94 ARG A O 1
ATOM 735 N N . PRO A 1 95 ? 6.390 -9.923 -17.813 1.00 61.50 95 PRO A N 1
ATOM 736 C CA . PRO A 1 95 ? 7.424 -10.750 -18.419 1.00 61.50 95 PRO A CA 1
ATOM 737 C C . PRO A 1 95 ? 8.618 -9.849 -18.750 1.00 61.50 95 PRO A C 1
ATOM 739 O O . PRO A 1 95 ? 8.422 -8.745 -19.268 1.00 61.50 95 PRO A O 1
ATOM 742 N N . ASP A 1 96 ? 9.820 -10.305 -18.388 1.00 59.34 96 ASP A N 1
ATOM 743 C CA . ASP A 1 96 ? 11.086 -9.659 -18.750 1.00 59.34 96 ASP A CA 1
ATOM 744 C C . ASP A 1 96 ? 11.040 -9.354 -20.258 1.00 59.34 96 ASP A C 1
ATOM 746 O O . ASP A 1 96 ? 10.774 -10.253 -21.062 1.00 59.34 96 ASP A O 1
ATOM 750 N N . SER A 1 97 ? 11.150 -8.071 -20.615 1.00 52.91 97 SER A N 1
ATOM 751 C CA . SER A 1 97 ? 11.170 -7.608 -22.011 1.00 52.91 97 SER A CA 1
ATOM 752 C C . SER A 1 97 ? 12.559 -7.749 -22.606 1.00 52.91 97 SER A C 1
ATOM 754 O O . SER A 1 97 ? 13.526 -7.438 -21.879 1.00 52.91 97 SER A O 1
#

Mean predicted aligned error: 5.91 Å

Solvent-accessible surface area (backbone atoms only — not comparable to full-atom values): 5699 Å² total; per-residue (Å²): 119,65,74,43,48,34,43,53,98,87,48,40,30,38,36,33,60,43,85,55,35,70,50,99,86,44,70,63,34,68,48,74,43,85,42,82,83,52,99,88,50,85,56,33,46,65,68,60,46,37,52,54,46,34,53,53,52,40,51,53,39,25,74,74,69,75,44,82,66,55,69,70,58,45,50,53,56,30,50,51,55,54,50,50,50,53,49,50,50,65,76,62,55,72,74,89,126

Organism: NCBI:txid543023

Nearest PDB structures (foldseek):
  7nc7-assembly1_B  TM=5.393E-01  e=3.402E+00  Bacillus methanolicus MGA3
  7t3c-assembly1_B  TM=2.398E-01  e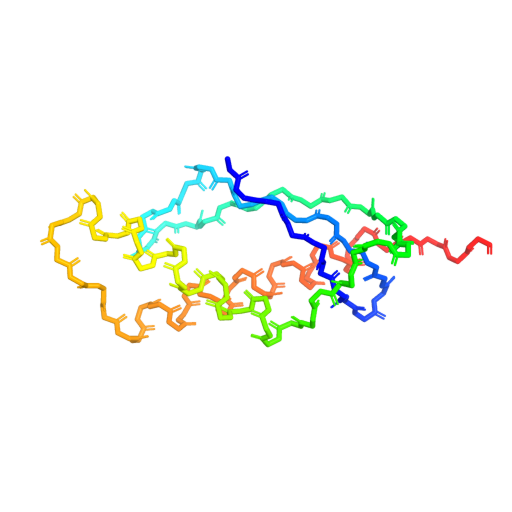=9.948E+00  Homo sapiens

pLDDT: mean 82.4, std 12.46, range [47.72, 94.94]

Foldseek 3Di:
DDWAFEQDPQATKTKAFDDPFLDLVGQGDIDIDGDDDDPVHDHDYLVRVLVVQLVVSQVVCCVVPVDGDDPVSSVVNSVVVSVVVNVVCVVVRDPDD

Sequence (97 aa):
MPVHLVRTTLGVCEVTLGRGGLDLGERGGFSARWADPTPETEPLDLETYRQVVKAYLAELYRERHGHEAGSVTLNLASHQLIDDLSGWTKLNSRPDS

Secondary structure (DSSP, 8-state):
--EEEEEETTEEEEEEE-STT-SBTB---EEEEE-PPPTTSPPBPHHHHHHHHHHHHHHHHHHHHSSPPPHHHHHHHHHHHHHHHHHHHHHT-PPP-

Radius of gyration: 13.88 Å; Cα contacts (8 Å, |Δi|>4): 126; chains: 1; bounding box: 29×25×40 Å